Protein AF-A0AAI9L3U5-F1 (afdb_monomer_lite)

Foldseek 3Di:
DWDWDDDPPKIKIKDKDWDWDADPNDTDIDMDIDIDIDPPKDKDKDWPDADSPVGDTDMDIDID

Organism: Pectobacterium carotovorum subsp. carotovorum (NCBI:txid555)

Sequence (64 aa):
MHVRYKIGTKVCQFDMTYTVKYVLGNKIPQWTKSTTPSNGARCDLRVTYANVTTYDSDVEITMR

Secondary structure (DSSP, 8-state):
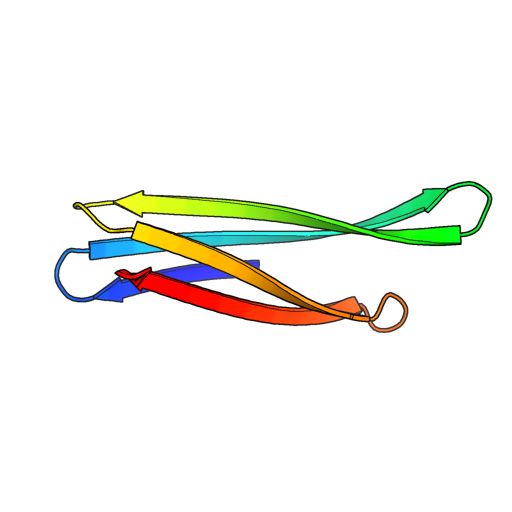-EEEEEETTEEEEEEEEEEEEEETTEEEEEEEEEEEEETT--EEEEEEEE-TTT--EEEEEEE-

Radius of gyration: 14.17 Å; chains: 1; bounding box: 34×16×36 Å

pLDDT: mean 93.22, std 3.57, range [86.25, 98.06]

Structure (mmCIF, N/CA/C/O backbone):
data_AF-A0AAI9L3U5-F1
#
_entry.id   AF-A0AAI9L3U5-F1
#
loop_
_atom_site.group_PDB
_atom_site.id
_atom_site.type_symbol
_atom_site.label_atom_id
_atom_site.label_alt_id
_atom_site.label_comp_id
_atom_site.label_asym_id
_atom_site.label_entity_id
_atom_site.label_seq_id
_atom_site.pdbx_PDB_ins_code
_atom_site.Cartn_x
_atom_site.Cartn_y
_atom_site.Cartn_z
_atom_site.occupancy
_atom_site.B_iso_or_equiv
_atom_site.auth_seq_id
_atom_site.auth_comp_id
_atom_site.auth_asym_id
_atom_site.auth_atom_id
_atom_site.pdbx_PDB_model_num
ATOM 1 N N . MET A 1 1 ? -5.750 0.567 -6.488 1.00 89.12 1 MET A N 1
ATOM 2 C CA . MET A 1 1 ? -6.380 -0.230 -5.416 1.00 89.12 1 MET A CA 1
ATOM 3 C C . MET A 1 1 ? -7.123 0.710 -4.486 1.00 89.12 1 MET A C 1
ATOM 5 O O . MET A 1 1 ? -6.548 1.720 -4.104 1.00 89.12 1 MET A O 1
ATOM 9 N N . HIS A 1 2 ? -8.361 0.369 -4.131 1.00 95.06 2 HIS A N 1
ATOM 10 C CA . HIS A 1 2 ? -9.158 1.070 -3.127 1.00 95.06 2 HIS A CA 1
ATOM 11 C C . HIS A 1 2 ? -9.772 0.026 -2.190 1.00 95.06 2 HIS A C 1
ATOM 13 O O . HIS A 1 2 ? -10.508 -0.847 -2.651 1.00 95.06 2 HIS A O 1
ATOM 19 N N . VAL A 1 3 ? -9.441 0.076 -0.899 1.00 95.75 3 VAL A N 1
ATOM 20 C CA . VAL A 1 3 ? -9.923 -0.878 0.111 1.00 95.75 3 VAL A CA 1
ATOM 21 C C . VAL A 1 3 ? -10.489 -0.114 1.296 1.00 95.75 3 VAL A C 1
ATOM 23 O O . VAL A 1 3 ? -9.832 0.759 1.858 1.00 95.75 3 VAL A O 1
ATOM 26 N N . ARG A 1 4 ? -11.694 -0.486 1.724 1.00 96.38 4 ARG A N 1
ATOM 27 C CA . ARG A 1 4 ? -12.305 0.013 2.955 1.00 96.38 4 ARG A CA 1
ATOM 28 C C . ARG A 1 4 ? -12.406 -1.122 3.963 1.00 96.38 4 ARG A C 1
ATOM 30 O O . ARG A 1 4 ? -13.093 -2.106 3.711 1.00 96.38 4 ARG A O 1
ATOM 37 N N . TYR A 1 5 ? -11.759 -0.961 5.112 1.00 95.12 5 TYR A N 1
ATOM 38 C CA . TYR A 1 5 ? -11.749 -1.948 6.188 1.00 95.12 5 TYR A CA 1
ATOM 39 C C . TYR A 1 5 ? -12.397 -1.380 7.454 1.00 95.12 5 TYR A C 1
ATOM 41 O O . TYR A 1 5 ? -12.155 -0.229 7.823 1.00 95.12 5 TYR A O 1
ATOM 49 N N . LYS A 1 6 ? -13.263 -2.169 8.099 1.00 96.38 6 LYS A N 1
ATOM 50 C CA . LYS A 1 6 ? -14.069 -1.749 9.252 1.00 96.38 6 LYS A CA 1
ATOM 51 C C . LYS A 1 6 ? -13.990 -2.790 10.365 1.00 96.38 6 LYS A C 1
ATOM 53 O O . LYS A 1 6 ? -14.263 -3.960 10.125 1.00 96.38 6 LYS A O 1
ATOM 58 N N . ILE A 1 7 ? -13.706 -2.332 11.585 1.00 94.06 7 ILE A N 1
ATOM 59 C CA . ILE A 1 7 ? -13.769 -3.128 12.819 1.00 94.06 7 ILE A CA 1
ATOM 60 C C . ILE A 1 7 ? -14.583 -2.331 13.841 1.00 94.06 7 ILE A C 1
ATOM 62 O O . ILE A 1 7 ? -14.175 -1.249 14.265 1.00 94.06 7 ILE A O 1
ATOM 66 N N . GLY A 1 8 ? -15.752 -2.843 14.234 1.00 94.31 8 GLY A N 1
ATOM 67 C CA . GLY A 1 8 ? -16.680 -2.097 15.090 1.00 94.31 8 GLY A CA 1
ATOM 68 C C . GLY A 1 8 ? -17.069 -0.756 14.454 1.00 94.31 8 GLY A C 1
ATOM 69 O O . GLY A 1 8 ? -17.602 -0.722 13.343 1.00 94.31 8 GLY A O 1
ATOM 70 N N . THR A 1 9 ? -16.791 0.356 15.140 1.00 95.25 9 THR A N 1
ATOM 71 C CA . THR A 1 9 ? -17.014 1.722 14.626 1.00 95.25 9 THR A CA 1
ATOM 72 C C . THR A 1 9 ? -15.806 2.311 13.897 1.00 95.25 9 THR A C 1
ATOM 74 O O . THR A 1 9 ? -15.966 3.278 13.150 1.00 95.25 9 THR A O 1
ATOM 77 N N . LYS A 1 10 ? -14.612 1.733 14.066 1.00 97.25 10 LYS A N 1
ATOM 78 C CA . LYS A 1 10 ? -13.375 2.185 13.420 1.00 97.25 10 LYS A CA 1
ATOM 79 C C . LYS A 1 10 ? -13.414 1.836 11.934 1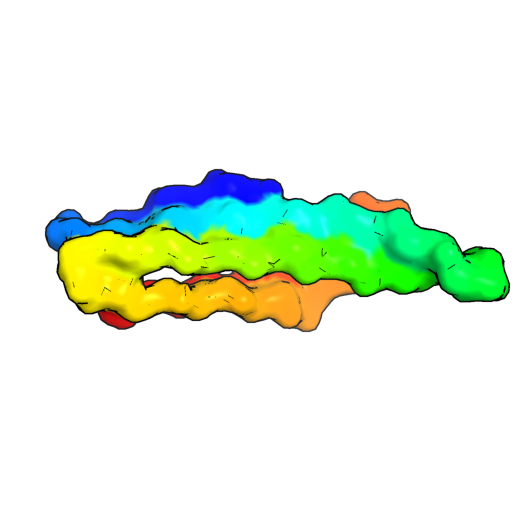.00 97.25 10 LYS A C 1
ATOM 81 O O . LYS A 1 10 ? -13.811 0.727 11.569 1.00 97.25 10 LYS A O 1
ATOM 86 N N . VAL A 1 11 ? -12.967 2.755 11.079 1.00 97.81 11 VAL A N 1
ATOM 87 C CA . VAL A 1 11 ? -12.861 2.521 9.631 1.00 97.81 11 VAL A CA 1
ATOM 88 C C . VAL A 1 11 ? -11.548 3.093 9.109 1.00 97.81 11 VAL A C 1
ATOM 90 O O . VAL A 1 11 ? -11.201 4.233 9.421 1.00 97.81 11 VAL A O 1
ATOM 93 N N . CYS A 1 12 ? -10.862 2.306 8.285 1.00 97.94 12 CYS A N 1
ATOM 94 C CA . CYS A 1 12 ? -9.722 2.724 7.483 1.00 97.94 12 CYS A CA 1
ATOM 95 C C . CYS A 1 12 ? -10.072 2.629 5.999 1.00 97.94 12 CYS A C 1
ATOM 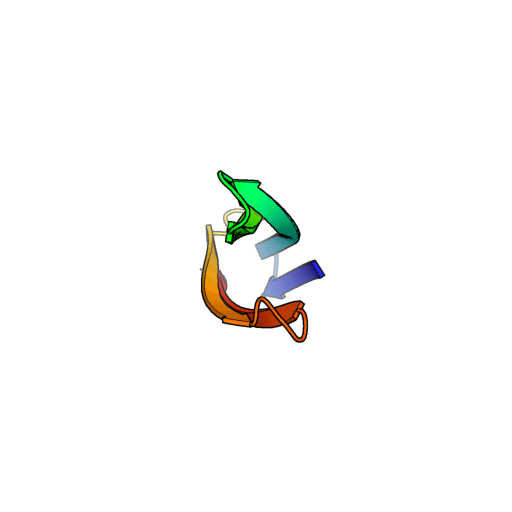97 O O . CYS A 1 12 ? -10.535 1.585 5.534 1.00 97.94 12 CYS A O 1
ATOM 99 N N . GLN A 1 13 ? -9.818 3.700 5.257 1.00 98.06 13 GLN A N 1
ATOM 100 C CA . GLN A 1 13 ? -9.760 3.656 3.801 1.00 98.06 13 GLN A CA 1
ATOM 101 C C . GLN A 1 13 ? -8.298 3.649 3.358 1.00 98.06 13 GLN A C 1
ATOM 103 O O . GLN A 1 13 ? -7.481 4.397 3.894 1.00 98.06 13 GLN A O 1
ATOM 108 N N . PHE A 1 14 ? -7.984 2.788 2.401 1.00 97.81 14 PHE A N 1
ATOM 109 C CA . PHE A 1 14 ? -6.660 2.605 1.836 1.00 97.81 14 PHE A CA 1
ATOM 110 C C . PHE A 1 14 ? -6.733 2.813 0.334 1.00 97.81 14 PHE A C 1
ATOM 112 O O . PHE A 1 14 ? -7.458 2.100 -0.362 1.00 97.81 14 PHE A O 1
ATOM 119 N N . ASP A 1 15 ? -5.938 3.750 -0.158 1.00 96.75 15 ASP A N 1
ATOM 120 C CA . ASP A 1 15 ? -5.809 4.037 -1.576 1.00 96.75 15 ASP A CA 1
ATOM 121 C C . ASP A 1 15 ? -4.354 3.830 -1.982 1.00 96.75 15 ASP A C 1
ATOM 123 O O . ASP A 1 15 ? -3.424 4.275 -1.305 1.00 96.75 15 ASP A O 1
ATOM 127 N N . MET A 1 16 ? -4.153 3.120 -3.086 1.00 95.06 16 MET A N 1
ATOM 128 C CA . MET A 1 16 ? -2.834 2.922 -3.668 1.00 95.06 16 MET A CA 1
ATOM 129 C C . MET A 1 16 ? -2.918 2.963 -5.186 1.00 95.06 16 MET A C 1
ATOM 131 O O . MET A 1 16 ? -3.677 2.206 -5.798 1.00 95.06 16 MET A O 1
ATOM 135 N N . THR A 1 17 ? -2.069 3.785 -5.784 1.00 93.50 17 THR A N 1
ATOM 136 C CA . THR A 1 17 ? -1.865 3.852 -7.227 1.00 93.50 17 THR A CA 1
ATOM 137 C C . THR A 1 17 ? -0.431 3.467 -7.535 1.00 93.50 17 THR A C 1
ATOM 139 O O . THR A 1 17 ? 0.502 4.018 -6.952 1.00 93.50 17 THR A O 1
ATOM 142 N N . TYR A 1 18 ? -0.274 2.527 -8.459 1.00 90.06 18 TYR A N 1
ATOM 143 C CA . TYR A 1 18 ? 1.012 2.128 -9.000 1.00 90.06 18 TYR A CA 1
ATOM 144 C C . TYR A 1 18 ? 1.235 2.824 -10.342 1.00 90.06 18 TYR A C 1
ATOM 146 O O . TYR A 1 18 ? 0.363 2.798 -11.211 1.00 90.06 18 TYR A O 1
ATOM 154 N N . THR A 1 19 ? 2.400 3.437 -10.513 1.00 89.56 19 THR A N 1
ATOM 155 C CA . THR A 1 19 ? 2.842 4.018 -11.779 1.00 89.56 19 THR A CA 1
ATOM 156 C C . THR A 1 19 ? 4.280 3.604 -12.074 1.00 89.56 19 THR A C 1
ATOM 158 O O . THR A 1 19 ? 5.050 3.262 -11.178 1.00 89.56 19 THR A O 1
ATOM 161 N N . VAL A 1 20 ? 4.657 3.627 -13.352 1.00 88.56 20 VAL A N 1
ATOM 162 C CA . VAL A 1 20 ? 6.049 3.436 -13.778 1.00 88.56 20 VAL A CA 1
ATOM 163 C C . VAL A 1 20 ? 6.542 4.733 -14.383 1.00 88.56 20 VAL A C 1
ATOM 165 O O . VAL A 1 20 ? 5.962 5.235 -15.346 1.00 88.56 20 VAL A O 1
ATOM 168 N N . LYS A 1 21 ? 7.632 5.262 -13.834 1.00 88.75 21 LYS A N 1
ATOM 169 C CA . LYS A 1 21 ? 8.342 6.406 -14.396 1.00 88.75 21 LYS A CA 1
ATOM 170 C C . LYS A 1 21 ? 9.571 5.919 -15.154 1.00 88.75 21 LYS A C 1
ATOM 172 O O . LYS A 1 21 ? 10.265 5.017 -14.696 1.00 88.75 21 LYS A O 1
ATOM 177 N N . TYR A 1 22 ? 9.868 6.544 -16.288 1.00 89.25 22 TYR A N 1
ATOM 178 C CA . TYR A 1 22 ? 11.115 6.311 -17.010 1.00 89.25 22 TYR A CA 1
ATOM 179 C C . TYR A 1 22 ? 12.149 7.362 -16.611 1.00 89.25 22 TYR A C 1
ATOM 181 O O . TYR A 1 22 ? 11.892 8.562 -16.718 1.00 89.25 22 TYR A O 1
ATOM 189 N N . VAL A 1 23 ? 13.315 6.918 -16.147 1.00 90.88 23 VAL A N 1
ATOM 190 C CA . VAL A 1 23 ? 14.446 7.791 -15.805 1.00 90.88 23 VAL A CA 1
ATOM 191 C C . VAL A 1 23 ? 15.692 7.243 -16.483 1.00 90.88 23 VAL A C 1
ATOM 193 O O . VAL A 1 23 ? 16.109 6.123 -16.201 1.00 90.88 23 VAL A O 1
ATOM 196 N N . LEU A 1 24 ? 16.267 8.024 -17.405 1.00 91.88 24 LEU A N 1
ATOM 197 C CA . LEU A 1 24 ? 17.432 7.624 -18.210 1.00 91.88 24 LEU A CA 1
ATOM 198 C C . LEU A 1 24 ? 17.241 6.257 -18.903 1.00 91.88 24 LEU A C 1
ATOM 200 O O . LEU A 1 24 ? 18.143 5.429 -18.926 1.00 91.88 24 LEU A O 1
ATOM 204 N N . GLY A 1 25 ? 16.032 5.994 -19.413 1.00 89.00 25 GLY A N 1
ATOM 205 C CA . GLY A 1 25 ? 15.675 4.726 -20.066 1.00 89.00 25 GLY A CA 1
ATOM 206 C C . GLY A 1 25 ? 15.301 3.579 -19.116 1.00 89.00 25 GLY A C 1
ATOM 207 O O . GLY A 1 25 ? 14.751 2.581 -19.572 1.00 89.00 25 GLY A O 1
ATOM 208 N N . ASN A 1 26 ? 15.508 3.726 -17.803 1.00 87.94 26 ASN A N 1
ATOM 209 C CA . ASN A 1 26 ? 15.163 2.703 -16.814 1.00 87.94 26 ASN A CA 1
ATOM 210 C C . ASN A 1 26 ? 13.726 2.860 -16.304 1.00 87.94 26 ASN A C 1
ATOM 212 O O . ASN A 1 26 ? 13.288 3.973 -16.000 1.00 87.94 26 ASN A O 1
ATOM 216 N N . LYS A 1 27 ? 13.011 1.736 -16.163 1.00 87.88 27 LYS A N 1
ATOM 217 C CA . LYS A 1 27 ? 11.691 1.672 -15.517 1.00 87.88 27 LYS A CA 1
ATOM 218 C C . LYS A 1 27 ? 11.859 1.734 -14.001 1.00 87.88 27 LYS A C 1
ATOM 220 O O . LYS A 1 27 ? 12.404 0.810 -13.404 1.00 87.88 27 LYS A O 1
ATOM 225 N N . ILE A 1 28 ? 11.357 2.796 -13.385 1.00 87.75 28 ILE A N 1
ATOM 226 C CA . ILE A 1 28 ? 11.340 2.973 -11.935 1.00 87.75 28 ILE A CA 1
ATOM 227 C C . ILE A 1 28 ? 9.887 2.870 -11.455 1.00 87.75 28 ILE A C 1
ATOM 229 O O . ILE A 1 28 ? 9.057 3.685 -11.873 1.00 87.75 28 ILE A O 1
ATOM 233 N N . PRO A 1 29 ? 9.553 1.886 -10.602 1.00 87.19 29 PRO A N 1
ATOM 234 C CA . PRO A 1 29 ? 8.229 1.796 -10.012 1.00 87.19 29 PRO A CA 1
ATOM 235 C C . PRO A 1 29 ? 8.019 2.933 -9.015 1.00 87.19 29 PRO A C 1
ATOM 237 O O . PRO A 1 29 ? 8.920 3.296 -8.257 1.00 87.19 29 PRO A O 1
ATOM 240 N N . GLN A 1 30 ? 6.812 3.479 -9.000 1.00 89.50 30 GLN A N 1
ATOM 241 C CA . GLN A 1 30 ? 6.402 4.512 -8.069 1.00 89.50 30 GLN A CA 1
ATOM 242 C C . GLN A 1 30 ? 5.012 4.178 -7.529 1.00 89.50 30 GLN A C 1
ATOM 244 O O . GLN A 1 30 ? 4.112 3.782 -8.266 1.00 89.50 30 GLN A O 1
ATOM 249 N N . TRP A 1 31 ? 4.833 4.364 -6.224 1.00 89.38 31 TRP A N 1
ATOM 250 C CA . TRP A 1 31 ? 3.563 4.130 -5.555 1.00 89.38 31 TRP A CA 1
ATOM 251 C C . TRP A 1 31 ? 3.134 5.404 -4.857 1.00 89.38 31 TRP A C 1
ATOM 253 O O . TRP A 1 31 ? 3.864 5.956 -4.033 1.00 89.38 31 TRP A O 1
ATOM 263 N N . THR A 1 32 ? 1.921 5.839 -5.156 1.00 92.88 32 THR A N 1
ATOM 264 C CA . THR A 1 32 ? 1.227 6.827 -4.341 1.00 92.88 32 THR A CA 1
ATOM 265 C C . THR A 1 32 ? 0.282 6.063 -3.439 1.00 92.88 32 THR A C 1
ATOM 267 O O . THR A 1 32 ? -0.607 5.370 -3.927 1.00 92.88 32 THR A O 1
ATOM 270 N N . LYS A 1 33 ? 0.495 6.165 -2.129 1.00 94.69 33 LYS A N 1
ATOM 271 C CA . LYS A 1 33 ? -0.340 5.524 -1.116 1.00 94.69 33 LYS A CA 1
ATOM 272 C C . LYS A 1 33 ? -0.924 6.561 -0.172 1.00 94.69 33 LYS A C 1
ATOM 274 O O . LYS A 1 33 ? -0.231 7.502 0.211 1.00 94.69 33 LYS A O 1
ATOM 279 N N . SER A 1 34 ? -2.165 6.356 0.240 1.00 96.25 34 SER A N 1
ATOM 280 C CA . SER A 1 34 ? -2.804 7.152 1.281 1.00 96.25 34 SER A CA 1
ATOM 281 C C . SER A 1 34 ? -3.676 6.284 2.169 1.00 96.25 34 SER A C 1
ATOM 283 O O . SER A 1 34 ? -4.261 5.291 1.733 1.00 96.25 34 SER A O 1
ATOM 285 N N . THR A 1 35 ? -3.756 6.681 3.434 1.00 97.38 35 THR A N 1
ATOM 286 C CA . THR A 1 35 ? -4.651 6.076 4.411 1.00 97.38 35 THR A CA 1
ATOM 287 C C . THR A 1 35 ? -5.534 7.157 5.011 1.00 97.38 35 THR A C 1
ATOM 289 O O . THR A 1 35 ? -5.070 8.240 5.365 1.00 97.38 35 THR A O 1
ATOM 292 N N . THR A 1 36 ? -6.829 6.879 5.109 1.00 97.75 36 THR A N 1
ATOM 293 C CA . THR A 1 36 ? -7.795 7.789 5.723 1.00 97.75 36 THR A CA 1
ATOM 294 C C . THR A 1 36 ? -8.444 7.084 6.911 1.00 97.75 36 THR A C 1
ATOM 296 O O . THR A 1 36 ? -9.350 6.263 6.726 1.00 97.75 36 THR A O 1
ATOM 299 N N . PRO A 1 37 ? -7.957 7.346 8.136 1.00 97.25 37 PRO A N 1
ATOM 300 C CA . PRO A 1 37 ? -8.582 6.849 9.352 1.00 97.25 37 PRO A CA 1
ATOM 301 C C . PRO A 1 37 ? -9.857 7.622 9.690 1.00 97.25 37 PRO A C 1
ATOM 303 O O . PRO A 1 37 ? -9.967 8.821 9.445 1.00 97.25 37 PRO A O 1
ATOM 306 N N . SER A 1 38 ? -10.799 6.952 10.350 1.00 97.25 38 SER A N 1
ATOM 307 C CA . SER A 1 38 ? -11.961 7.588 10.979 1.00 97.25 38 SER A CA 1
ATOM 308 C C . SER A 1 38 ? -12.344 6.883 12.281 1.00 97.25 38 SER A C 1
ATOM 310 O O . SER A 1 38 ? -11.967 5.730 12.514 1.00 97.25 38 SER A O 1
ATOM 312 N N . ASN A 1 39 ? -13.075 7.590 13.151 1.00 96.12 39 ASN A N 1
ATOM 313 C CA . ASN A 1 39 ? -13.546 7.090 14.451 1.00 96.12 39 ASN A CA 1
ATOM 314 C C . ASN A 1 39 ? -12.419 6.524 15.340 1.00 96.12 39 ASN A C 1
ATOM 316 O O . ASN A 1 39 ? -12.562 5.473 15.962 1.00 96.12 39 ASN A O 1
ATOM 320 N N . GLY A 1 40 ? -11.268 7.207 15.370 1.00 94.06 40 GLY A N 1
ATOM 321 C CA . GLY A 1 40 ? -10.116 6.812 16.189 1.00 94.06 40 GLY A CA 1
ATOM 322 C C . GLY A 1 40 ? -9.369 5.568 15.691 1.00 94.06 40 GLY A C 1
ATOM 323 O O . GLY A 1 40 ? -8.672 4.918 16.473 1.00 94.06 40 GLY A O 1
ATOM 324 N N . ALA A 1 41 ? -9.527 5.199 14.417 1.00 97.19 41 ALA A N 1
ATOM 325 C CA . ALA A 1 41 ? -8.679 4.203 13.768 1.00 97.19 41 ALA A CA 1
ATOM 326 C C . ALA A 1 41 ? -7.249 4.734 13.564 1.00 97.19 41 ALA A C 1
ATOM 328 O O . ALA A 1 41 ? -7.044 5.925 13.328 1.00 97.19 41 ALA A O 1
ATOM 329 N N . ARG A 1 42 ? -6.259 3.844 13.593 1.00 96.56 42 ARG A N 1
ATOM 330 C CA . ARG A 1 42 ? -4.913 4.081 13.061 1.00 96.56 42 ARG A CA 1
ATOM 331 C C . ARG A 1 42 ? -4.667 3.109 11.918 1.00 96.56 42 ARG A C 1
ATOM 333 O O . ARG A 1 42 ? -4.864 1.909 12.086 1.00 96.56 42 ARG A O 1
ATOM 340 N N . CYS A 1 43 ? -4.242 3.635 10.778 1.00 97.00 43 CYS A N 1
ATOM 341 C CA . CYS A 1 43 ? -4.170 2.898 9.522 1.00 97.00 43 CYS A CA 1
ATOM 342 C C . CYS A 1 43 ? -2.779 3.061 8.910 1.00 97.00 43 CYS A C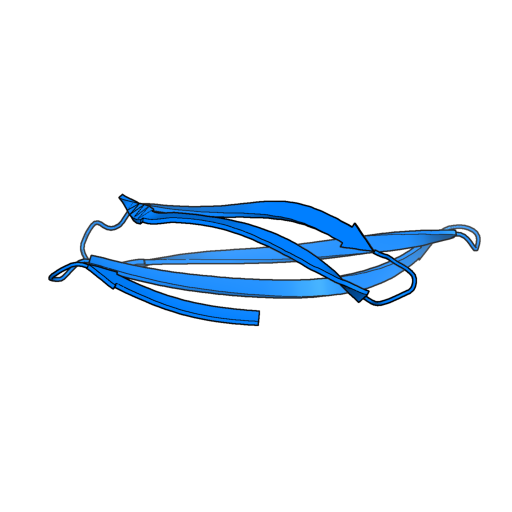 1
ATOM 344 O O . CYS A 1 43 ? -2.334 4.193 8.720 1.00 97.00 43 CYS A O 1
ATOM 346 N N . ASP A 1 44 ? -2.141 1.951 8.555 1.00 96.94 44 ASP A N 1
ATOM 347 C CA . ASP A 1 44 ? -0.886 1.938 7.806 1.00 96.94 44 ASP A CA 1
ATOM 348 C C . ASP A 1 44 ? -0.992 1.021 6.585 1.00 96.94 44 ASP A C 1
ATOM 350 O O . ASP A 1 44 ? -1.661 -0.015 6.625 1.00 96.94 44 ASP A O 1
ATOM 354 N N . LEU A 1 45 ? -0.344 1.432 5.496 1.00 96.38 45 LEU A N 1
ATOM 355 C CA . LEU A 1 45 ? -0.228 0.657 4.266 1.00 96.38 45 LEU A CA 1
ATOM 356 C C . LEU A 1 45 ? 1.233 0.618 3.847 1.00 96.38 45 LEU A C 1
ATOM 358 O O . LEU A 1 45 ? 1.856 1.663 3.620 1.00 96.38 45 LEU A O 1
ATOM 362 N N . ARG A 1 46 ? 1.769 -0.587 3.676 1.00 95.38 46 ARG A N 1
ATOM 363 C CA . ARG A 1 46 ? 3.146 -0.816 3.249 1.00 95.38 46 ARG A CA 1
ATOM 364 C C . ARG A 1 46 ? 3.169 -1.687 2.005 1.00 95.38 46 ARG A C 1
ATOM 366 O O . ARG A 1 46 ? 2.574 -2.752 1.982 1.00 95.38 46 ARG A O 1
ATOM 373 N N . VAL A 1 47 ? 3.884 -1.238 0.982 1.00 93.19 47 VAL A N 1
ATOM 374 C CA . VAL A 1 47 ? 4.191 -2.068 -0.185 1.00 93.19 47 VAL A CA 1
ATOM 375 C C . VAL A 1 47 ? 5.372 -2.954 0.186 1.00 93.19 47 VAL A C 1
ATOM 377 O O . VAL A 1 47 ? 6.406 -2.435 0.609 1.00 93.19 47 VAL A O 1
ATOM 380 N N . THR A 1 48 ? 5.210 -4.267 0.075 1.00 95.06 48 THR A N 1
ATOM 381 C CA . THR A 1 48 ? 6.251 -5.253 0.406 1.00 95.06 48 THR A CA 1
ATOM 382 C C . THR A 1 48 ? 6.946 -5.786 -0.841 1.00 95.06 48 THR A C 1
ATOM 384 O O . THR A 1 48 ? 8.124 -6.128 -0.774 1.00 95.06 48 THR A O 1
ATOM 387 N N . TYR A 1 49 ? 6.257 -5.795 -1.984 1.00 92.06 49 TYR A N 1
ATOM 388 C CA . TYR A 1 49 ? 6.801 -6.223 -3.270 1.00 92.06 49 TYR A CA 1
ATOM 389 C C . TYR A 1 49 ? 6.106 -5.505 -4.433 1.00 92.06 49 TYR A C 1
ATOM 391 O O . TYR A 1 49 ? 4.928 -5.159 -4.336 1.00 92.06 49 TYR A O 1
ATOM 399 N N . ALA A 1 50 ? 6.816 -5.319 -5.550 1.00 89.00 50 ALA A N 1
ATOM 400 C CA . ALA A 1 50 ? 6.169 -5.170 -6.851 1.00 89.00 50 ALA A CA 1
ATOM 401 C C . ALA A 1 50 ? 7.044 -5.640 -8.007 1.00 89.00 50 ALA A C 1
ATOM 403 O O . ALA A 1 50 ? 8.275 -5.589 -7.956 1.00 89.00 50 ALA A O 1
ATOM 404 N N . ASN A 1 51 ? 6.370 -5.990 -9.095 1.00 89.12 51 ASN A N 1
ATOM 405 C CA . ASN A 1 51 ? 6.970 -6.395 -10.347 1.00 89.12 51 ASN A CA 1
ATOM 406 C C . ASN A 1 51 ? 6.744 -5.318 -11.421 1.00 89.12 51 ASN A C 1
ATOM 408 O O . ASN A 1 51 ? 5.618 -5.041 -11.818 1.00 89.12 51 ASN A O 1
ATOM 412 N N . VAL A 1 52 ? 7.822 -4.715 -11.931 1.00 87.19 52 VAL A N 1
ATOM 413 C CA . VAL A 1 52 ? 7.765 -3.660 -12.971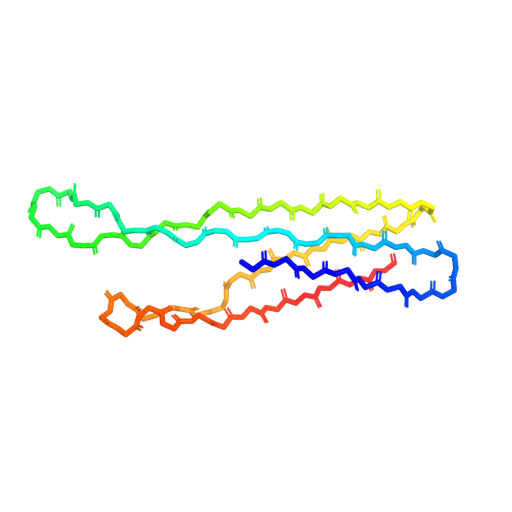 1.00 87.19 52 VAL A CA 1
ATOM 414 C C . VAL A 1 52 ? 7.408 -4.158 -14.373 1.00 87.19 52 VAL A C 1
ATOM 416 O O . VAL A 1 52 ? 7.189 -3.350 -15.279 1.00 87.19 52 VAL A O 1
ATOM 419 N N . THR A 1 53 ? 7.395 -5.474 -14.565 1.00 87.62 53 THR A N 1
ATOM 420 C CA . THR A 1 53 ? 7.128 -6.124 -15.849 1.00 87.62 53 THR A CA 1
ATOM 421 C C . THR A 1 53 ? 5.683 -6.599 -15.929 1.00 87.62 53 THR A C 1
ATOM 423 O O . THR A 1 53 ? 5.034 -6.352 -16.940 1.00 87.62 53 THR A O 1
ATOM 426 N N . THR A 1 54 ? 5.179 -7.250 -14.876 1.00 90.38 54 THR A N 1
ATOM 427 C CA . THR A 1 54 ? 3.796 -7.761 -14.814 1.00 90.38 54 THR A CA 1
ATOM 428 C C . THR A 1 54 ? 2.827 -6.804 -14.130 1.00 90.38 54 THR A C 1
ATOM 430 O O . THR A 1 54 ? 1.622 -6.966 -14.275 1.00 90.38 54 THR A O 1
ATOM 433 N N . TYR A 1 55 ? 3.347 -5.784 -13.440 1.00 86.25 55 TYR A N 1
ATOM 434 C CA . TYR A 1 55 ? 2.583 -4.803 -12.666 1.00 86.25 55 TYR A CA 1
ATOM 435 C C . TYR A 1 55 ? 1.924 -5.359 -11.396 1.00 86.25 55 TYR A C 1
ATOM 437 O O . TYR A 1 55 ? 1.091 -4.687 -10.786 1.00 86.25 55 TYR A O 1
ATOM 445 N N . ASP A 1 56 ? 2.344 -6.545 -10.955 1.00 89.75 56 ASP A N 1
ATOM 446 C CA . ASP A 1 56 ? 1.902 -7.134 -9.693 1.00 89.75 56 ASP A CA 1
ATOM 447 C C . ASP A 1 56 ? 2.483 -6.371 -8.498 1.00 89.75 56 ASP A C 1
ATOM 449 O O . ASP A 1 56 ? 3.575 -5.798 -8.572 1.00 89.75 56 ASP A O 1
ATOM 453 N N . SER A 1 57 ? 1.763 -6.339 -7.378 1.00 89.81 57 SER A N 1
ATOM 454 C CA . SER A 1 57 ? 2.231 -5.730 -6.130 1.00 89.81 57 SER A CA 1
ATOM 455 C C . SER A 1 57 ? 1.656 -6.450 -4.920 1.00 89.81 57 SER A C 1
ATOM 457 O O . SER A 1 57 ? 0.449 -6.685 -4.870 1.00 89.81 57 SER A O 1
ATOM 459 N N . ASP A 1 58 ? 2.502 -6.680 -3.918 1.00 94.19 58 ASP A N 1
ATOM 460 C CA . ASP A 1 58 ? 2.080 -7.177 -2.612 1.00 94.19 58 ASP A CA 1
ATOM 461 C C . ASP A 1 58 ? 2.077 -6.028 -1.609 1.00 94.19 58 ASP A C 1
ATOM 463 O O . ASP A 1 58 ? 2.978 -5.177 -1.579 1.00 94.19 58 ASP A O 1
ATOM 467 N N . VAL A 1 59 ? 1.040 -6.002 -0.776 1.00 94.62 59 VAL A N 1
ATOM 468 C CA . VAL A 1 59 ? 0.847 -4.964 0.231 1.00 94.62 59 VAL A CA 1
ATOM 469 C C . VAL A 1 59 ? 0.461 -5.562 1.571 1.00 94.62 59 VAL A C 1
ATOM 471 O O . VAL A 1 59 ? -0.312 -6.512 1.660 1.00 94.62 59 VAL A O 1
ATOM 474 N N . GLU A 1 60 ? 0.968 -4.942 2.625 1.00 96.25 60 GLU A N 1
ATOM 475 C CA . GLU A 1 60 ? 0.603 -5.200 4.006 1.00 96.25 60 GLU A CA 1
ATOM 476 C C . GLU A 1 60 ? -0.232 -4.022 4.516 1.00 96.25 60 GLU A C 1
ATOM 478 O O . GLU A 1 60 ? 0.167 -2.858 4.411 1.00 96.25 60 GLU A O 1
ATOM 483 N N . ILE A 1 61 ? -1.410 -4.328 5.055 1.00 95.56 61 ILE A N 1
ATOM 484 C CA . ILE A 1 61 ? -2.338 -3.348 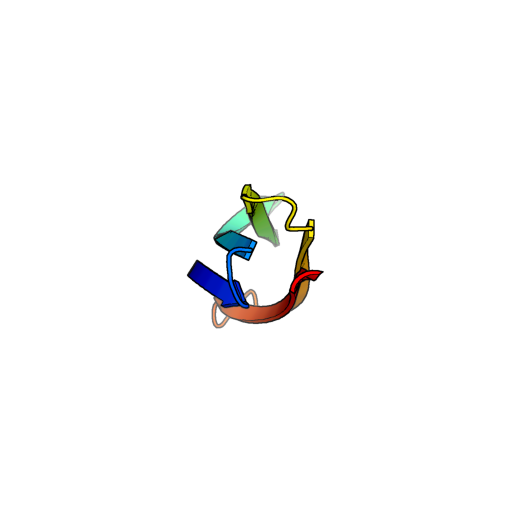5.616 1.00 95.56 61 ILE A CA 1
ATOM 485 C C . ILE A 1 61 ? -2.460 -3.603 7.115 1.00 95.56 61 ILE A C 1
ATOM 487 O O . ILE A 1 61 ? -2.807 -4.704 7.535 1.00 95.56 61 ILE A O 1
ATOM 491 N N . THR A 1 62 ? -2.232 -2.567 7.920 1.00 95.56 62 THR A N 1
ATOM 492 C CA . THR A 1 62 ? -2.386 -2.626 9.377 1.00 95.56 62 THR A CA 1
ATOM 493 C C . THR A 1 62 ? -3.460 -1.645 9.841 1.00 95.56 62 THR A C 1
ATOM 495 O O . THR A 1 62 ? -3.418 -0.461 9.508 1.00 95.56 62 THR A O 1
ATOM 498 N N . MET A 1 63 ? -4.399 -2.120 10.666 1.00 94.44 63 MET A N 1
ATOM 499 C CA . MET A 1 63 ? -5.420 -1.302 11.332 1.00 94.44 63 MET A CA 1
ATOM 500 C C . MET A 1 63 ? -5.392 -1.532 12.849 1.00 94.44 63 MET A C 1
ATOM 502 O O . MET A 1 63 ? -5.320 -2.676 13.294 1.00 94.44 63 MET A O 1
ATOM 506 N N . ARG A 1 64 ? -5.455 -0.447 13.634 1.00 89.94 64 ARG A N 1
ATOM 507 C CA . ARG A 1 64 ? -5.497 -0.445 15.111 1.00 89.94 64 ARG A CA 1
ATOM 508 C C . ARG A 1 64 ? -6.580 0.509 15.639 1.00 89.94 64 ARG A C 1
ATOM 510 O O . ARG A 1 64 ? -6.856 1.535 14.983 1.00 89.94 64 ARG A O 1
#